Protein AF-W1WIF2-F1 (afdb_monomer_lite)

Organism: NCBI:txid1403943

Structure (mmCIF, N/CA/C/O backbone):
data_AF-W1WIF2-F1
#
_entry.id   AF-W1WIF2-F1
#
loop_
_atom_site.group_PDB
_atom_site.id
_atom_site.type_symbol
_atom_site.label_atom_id
_atom_site.label_alt_id
_atom_site.label_comp_id
_atom_site.label_asym_id
_atom_site.label_entity_id
_atom_site.label_seq_id
_atom_site.pdbx_PDB_ins_code
_atom_site.Cartn_x
_atom_site.Cartn_y
_atom_site.Cartn_z
_atom_site.occupancy
_atom_site.B_iso_or_equiv
_atom_site.auth_seq_id
_atom_site.auth_comp_id
_atom_site.auth_asym_id
_atom_site.auth_atom_id
_atom_site.pdbx_PDB_model_num
ATOM 1 N N . MET A 1 1 ? -20.980 4.241 -4.932 1.00 33.94 1 MET A N 1
ATOM 2 C CA . MET A 1 1 ? -19.657 3.597 -4.777 1.00 33.94 1 MET A CA 1
ATOM 3 C C . MET A 1 1 ? -18.662 4.654 -4.313 1.00 33.94 1 MET A C 1
ATOM 5 O O . MET A 1 1 ? -18.282 5.471 -5.144 1.00 33.94 1 MET A O 1
ATOM 9 N N . PRO A 1 2 ? -18.283 4.741 -3.028 1.00 41.00 2 PRO A N 1
ATOM 10 C CA . PRO A 1 2 ? -17.251 5.681 -2.623 1.00 41.00 2 PRO A CA 1
ATOM 11 C C . PRO A 1 2 ? -15.873 5.037 -2.788 1.00 41.00 2 PRO A C 1
ATOM 13 O O . PRO A 1 2 ? -15.599 3.945 -2.299 1.00 41.00 2 PRO A O 1
ATOM 16 N N . LEU A 1 3 ? -15.034 5.735 -3.540 1.00 35.00 3 LEU A N 1
ATOM 17 C CA . LEU A 1 3 ? -13.636 5.449 -3.808 1.00 35.00 3 LEU A CA 1
ATOM 18 C C . LEU A 1 3 ? -12.807 5.969 -2.621 1.00 35.00 3 LEU A C 1
ATOM 20 O O . LEU A 1 3 ? -12.663 7.180 -2.470 1.00 35.00 3 LEU A O 1
ATOM 24 N N . TYR A 1 4 ? -12.262 5.093 -1.778 1.00 39.94 4 TYR A N 1
ATOM 25 C CA . TYR A 1 4 ? -11.371 5.515 -0.691 1.00 39.94 4 TYR A CA 1
ATOM 26 C C . TYR A 1 4 ? -9.925 5.531 -1.207 1.00 39.94 4 TYR A C 1
ATOM 28 O O . TYR A 1 4 ? -9.313 4.486 -1.417 1.00 39.94 4 TYR A O 1
ATOM 36 N N . LYS A 1 5 ? -9.379 6.724 -1.460 1.00 40.88 5 LYS A N 1
ATOM 37 C CA . LYS A 1 5 ? -7.943 6.950 -1.685 1.00 40.88 5 LYS A CA 1
ATOM 38 C C . LYS A 1 5 ? -7.388 7.690 -0.473 1.00 40.88 5 LYS A C 1
ATOM 40 O O . LYS A 1 5 ? -7.775 8.831 -0.238 1.00 40.88 5 LYS A O 1
ATOM 45 N N . VAL A 1 6 ? -6.459 7.074 0.255 1.00 40.91 6 VAL A N 1
ATOM 46 C CA . VAL A 1 6 ? -5.754 7.711 1.377 1.00 40.91 6 VAL A CA 1
ATOM 47 C C . VAL A 1 6 ? -4.255 7.566 1.174 1.00 40.91 6 VAL A C 1
ATOM 49 O O . VAL A 1 6 ? -3.706 6.515 1.454 1.00 40.91 6 VAL A O 1
ATOM 52 N N . PHE A 1 7 ? -3.608 8.641 0.718 1.00 38.69 7 PHE A N 1
ATOM 53 C CA . PHE A 1 7 ? -2.226 8.983 1.063 1.00 38.69 7 PHE A CA 1
ATOM 54 C C . PHE A 1 7 ? -2.089 10.508 0.966 1.00 38.69 7 PHE A C 1
ATOM 56 O O . PHE A 1 7 ? -2.120 11.078 -0.122 1.00 38.69 7 PHE A O 1
ATOM 63 N N . LYS A 1 8 ? -1.966 11.192 2.108 1.00 32.44 8 LYS A N 1
ATOM 64 C CA . LYS A 1 8 ? -1.510 12.587 2.165 1.00 32.44 8 LYS A CA 1
ATOM 65 C C . LYS A 1 8 ? -0.293 12.657 3.077 1.00 32.44 8 LYS A C 1
ATOM 67 O O . LYS A 1 8 ? -0.416 12.800 4.287 1.00 32.44 8 LYS A O 1
ATOM 72 N N . THR A 1 9 ? 0.895 12.580 2.489 1.00 34.12 9 THR A N 1
ATOM 73 C CA . THR A 1 9 ? 2.136 13.003 3.142 1.00 34.12 9 THR A CA 1
ATOM 74 C C . THR A 1 9 ? 2.172 14.528 3.177 1.00 34.12 9 THR A C 1
ATOM 76 O O . THR A 1 9 ? 2.412 15.190 2.168 1.00 34.12 9 THR A O 1
ATOM 79 N N . THR A 1 10 ? 1.901 15.111 4.340 1.00 45.91 10 THR A N 1
ATOM 80 C CA . THR A 1 10 ? 2.021 16.553 4.571 1.00 45.91 10 THR A CA 1
ATOM 81 C C . THR A 1 10 ? 3.491 16.968 4.605 1.00 45.91 10 THR A C 1
ATOM 83 O O . THR A 1 10 ? 4.186 16.731 5.591 1.00 45.91 10 THR A O 1
ATOM 86 N N . ARG A 1 11 ? 3.969 17.645 3.554 1.00 37.81 11 ARG A N 1
ATOM 87 C CA . ARG A 1 11 ? 5.234 18.396 3.583 1.00 37.81 11 ARG A CA 1
ATOM 88 C C . ARG A 1 11 ? 4.939 19.846 3.972 1.00 37.81 11 ARG A C 1
ATOM 90 O O . ARG A 1 11 ? 4.425 20.618 3.167 1.00 37.81 11 ARG A O 1
ATOM 97 N N . SER A 1 12 ? 5.258 20.217 5.211 1.00 34.25 12 SER A N 1
ATOM 98 C CA . SER A 1 12 ? 5.135 21.596 5.698 1.00 34.25 12 SER A CA 1
ATOM 99 C C . SER A 1 12 ? 6.182 22.488 5.022 1.00 34.25 12 SER A C 1
ATOM 101 O O . SER A 1 12 ? 7.380 22.359 5.271 1.00 34.25 12 SER A O 1
ATOM 103 N N . ARG A 1 13 ? 5.746 23.388 4.133 1.00 40.41 13 ARG A N 1
ATOM 104 C CA . ARG A 1 13 ? 6.586 24.464 3.589 1.00 40.41 13 ARG A CA 1
ATOM 105 C C . ARG A 1 13 ? 6.344 25.702 4.453 1.00 40.41 13 ARG A C 1
ATOM 107 O O . ARG A 1 13 ? 5.282 26.313 4.355 1.00 40.41 13 ARG A O 1
ATOM 114 N N . LYS A 1 14 ? 7.314 26.098 5.286 1.00 39.22 14 LYS A N 1
ATOM 115 C CA . LYS A 1 14 ? 7.310 27.434 5.903 1.00 39.22 14 LYS A CA 1
ATOM 116 C C . LYS A 1 14 ? 7.451 28.471 4.788 1.00 39.22 14 LYS A C 1
ATOM 118 O O . LYS A 1 14 ? 8.550 28.716 4.304 1.00 39.22 14 LYS A O 1
ATOM 123 N N . GLN A 1 15 ? 6.338 29.050 4.351 1.00 44.50 15 GLN A N 1
ATOM 124 C CA . GLN A 1 15 ? 6.361 30.233 3.501 1.00 44.50 15 GLN A CA 1
ATOM 125 C C . GLN A 1 15 ? 6.551 31.452 4.402 1.00 44.50 15 GLN A C 1
ATOM 127 O O . GLN A 1 15 ? 5.697 31.768 5.229 1.00 44.50 15 GLN A O 1
ATOM 132 N N . ASN A 1 16 ? 7.695 32.118 4.265 1.00 37.03 16 ASN A N 1
ATOM 133 C CA . ASN A 1 16 ? 7.926 33.426 4.861 1.00 37.03 16 ASN A CA 1
ATOM 134 C C . ASN A 1 16 ? 7.207 34.458 3.978 1.00 37.03 16 ASN A C 1
ATOM 136 O O . ASN A 1 16 ? 7.761 34.961 3.003 1.00 37.03 16 ASN A O 1
ATOM 140 N N . VAL A 1 17 ? 5.915 34.668 4.240 1.00 51.31 17 VAL A N 1
ATOM 141 C CA . VAL A 1 17 ? 5.100 35.629 3.490 1.00 51.31 17 VAL A CA 1
ATOM 142 C C . VAL A 1 17 ? 5.366 37.019 4.055 1.00 51.31 17 VAL A C 1
ATOM 144 O O . VAL A 1 17 ? 4.868 37.382 5.119 1.00 51.31 17 VAL A O 1
ATOM 147 N N . ASN A 1 18 ? 6.146 37.811 3.323 1.00 42.50 18 ASN A N 1
ATOM 148 C CA . ASN A 1 18 ? 6.220 39.248 3.540 1.00 42.50 18 ASN A CA 1
ATOM 149 C C . ASN A 1 18 ? 4.870 39.842 3.099 1.00 42.50 18 ASN A C 1
ATOM 151 O O . ASN A 1 18 ? 4.553 39.854 1.907 1.00 42.50 18 ASN A O 1
ATOM 155 N N . LYS A 1 19 ? 4.029 40.256 4.055 1.00 42.78 19 LYS A N 1
ATOM 156 C CA . LYS A 1 19 ? 2.732 40.878 3.763 1.00 42.78 19 LYS A CA 1
ATOM 157 C C . LYS A 1 19 ? 2.976 42.260 3.156 1.00 42.78 19 LYS A C 1
ATOM 159 O O . LYS A 1 19 ? 3.106 43.241 3.879 1.00 42.78 19 LYS A O 1
ATOM 164 N N . LYS A 1 20 ? 3.040 42.343 1.827 1.00 44.25 20 LYS A N 1
ATOM 165 C CA . LYS A 1 20 ? 2.898 43.622 1.128 1.00 44.25 20 LYS A CA 1
ATOM 166 C C . LYS A 1 20 ? 1.420 43.987 1.117 1.00 44.25 20 LYS A C 1
ATOM 168 O O . LYS A 1 20 ? 0.620 43.320 0.468 1.00 44.25 20 LYS A O 1
ATOM 173 N N . THR A 1 21 ? 1.076 45.026 1.868 1.00 41.34 21 THR A N 1
ATOM 174 C CA . THR A 1 21 ? -0.235 45.676 1.849 1.00 41.34 21 THR A CA 1
ATOM 175 C C . THR A 1 21 ? -0.526 46.143 0.424 1.00 41.34 21 THR A C 1
ATOM 177 O O . THR A 1 21 ? 0.103 47.080 -0.064 1.00 41.34 21 THR A O 1
ATOM 180 N N . THR A 1 22 ? -1.432 45.460 -0.271 1.00 48.75 22 THR A N 1
ATOM 181 C CA . THR A 1 22 ? -1.896 45.864 -1.598 1.00 48.75 22 THR A CA 1
ATOM 182 C C . THR A 1 22 ? -2.901 47.000 -1.447 1.00 48.75 22 THR A C 1
ATOM 184 O O . THR A 1 22 ? -3.963 46.852 -0.843 1.00 48.75 22 THR A O 1
ATOM 187 N N . THR A 1 23 ? -2.538 48.164 -1.976 1.00 46.88 23 THR A N 1
ATOM 188 C CA . THR A 1 23 ? -3.429 49.312 -2.128 1.00 46.88 23 THR A CA 1
ATOM 189 C C . THR A 1 23 ? -4.580 48.948 -3.067 1.00 46.88 23 THR A C 1
ATOM 191 O O . THR A 1 23 ? -4.397 48.309 -4.104 1.00 46.88 23 THR A O 1
ATOM 194 N N . ASN A 1 24 ? -5.794 49.307 -2.655 1.00 53.41 24 ASN A N 1
ATOM 195 C CA . ASN A 1 24 ? -7.033 48.973 -3.345 1.00 53.41 24 ASN A CA 1
ATOM 196 C C . ASN A 1 24 ? -7.201 49.915 -4.549 1.00 53.41 24 ASN A C 1
ATOM 198 O O . ASN A 1 24 ? -7.546 51.081 -4.377 1.00 53.41 24 ASN A O 1
ATOM 202 N N . TYR A 1 25 ? -6.922 49.429 -5.759 1.00 53.41 25 TYR A N 1
ATOM 203 C CA . TYR A 1 25 ? -7.236 50.144 -6.996 1.00 53.41 25 TYR A CA 1
ATOM 204 C C . TYR A 1 25 ? -8.446 49.490 -7.667 1.00 53.41 25 TYR A C 1
ATOM 206 O O . TYR A 1 25 ? -8.356 48.387 -8.208 1.00 53.41 25 TYR A O 1
ATOM 214 N N . HIS A 1 26 ? -9.589 50.172 -7.609 1.00 54.66 26 HIS A N 1
ATOM 215 C CA . HIS A 1 26 ? -10.854 49.713 -8.177 1.00 54.66 26 HIS A CA 1
ATOM 216 C C . HIS A 1 26 ? -10.958 50.172 -9.640 1.00 54.66 26 HIS A C 1
ATOM 218 O O . HIS A 1 26 ? -11.392 51.286 -9.921 1.00 54.66 26 HIS A O 1
ATOM 224 N N . TYR A 1 27 ? -10.519 49.327 -10.578 1.00 60.53 27 TYR A N 1
ATOM 225 C CA . TYR A 1 27 ? -10.678 49.564 -12.018 1.00 60.53 27 TYR A CA 1
ATOM 226 C C . TYR A 1 27 ? -11.927 48.828 -12.544 1.00 60.53 27 TYR A C 1
ATOM 228 O O . TYR A 1 27 ? -12.104 47.652 -12.230 1.00 60.53 27 TYR A O 1
ATOM 236 N N . PRO A 1 28 ? -12.775 49.450 -13.384 1.00 58.25 28 PRO A N 1
ATOM 237 C CA . PRO A 1 28 ? -14.066 48.891 -13.825 1.00 58.25 28 PRO A CA 1
ATOM 238 C C . PRO A 1 28 ? -13.960 47.659 -14.750 1.00 58.25 28 PRO A C 1
ATOM 240 O O . PRO A 1 28 ? -14.971 47.080 -15.131 1.00 58.25 28 PRO A O 1
ATOM 243 N N . PHE A 1 29 ? -12.743 47.239 -15.109 1.00 57.91 29 PHE A N 1
ATOM 244 C CA . PHE A 1 29 ? -12.458 46.109 -16.005 1.00 57.91 29 PHE A CA 1
ATOM 245 C C . PHE A 1 29 ? -12.021 44.825 -15.268 1.00 57.91 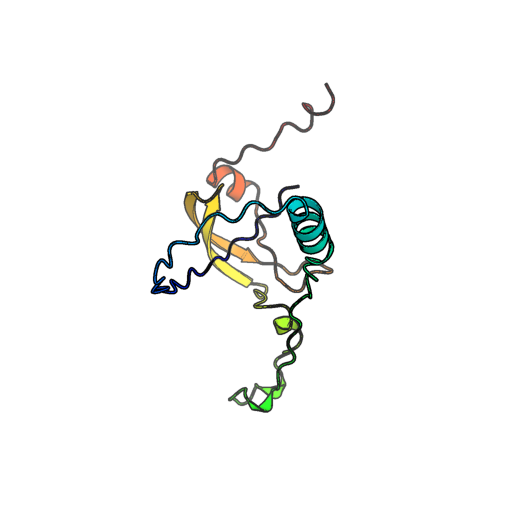29 PHE A C 1
ATOM 247 O O . PHE A 1 29 ? -11.641 43.831 -15.891 1.00 57.91 29 PHE A O 1
ATOM 254 N N . THR A 1 30 ? -12.073 44.829 -13.933 1.00 58.66 30 THR A N 1
ATOM 255 C CA . THR A 1 30 ? -11.672 43.717 -13.050 1.00 58.66 30 THR A CA 1
ATOM 256 C C . THR A 1 30 ? -12.448 42.428 -13.304 1.00 58.66 30 THR A C 1
ATOM 258 O O . THR A 1 30 ? -11.877 41.345 -13.164 1.00 58.66 30 THR A O 1
ATOM 261 N N . HIS A 1 31 ? -13.707 42.523 -13.737 1.00 62.22 31 HIS A N 1
ATOM 262 C CA . HIS A 1 31 ? -14.543 41.363 -14.055 1.00 62.22 31 HIS A CA 1
ATOM 263 C C . HIS A 1 31 ? -14.043 40.571 -15.266 1.00 62.22 31 HIS A C 1
ATOM 265 O O . HIS A 1 31 ? -14.071 39.345 -15.239 1.00 62.22 31 HIS A O 1
ATOM 271 N N . ILE A 1 32 ? -13.525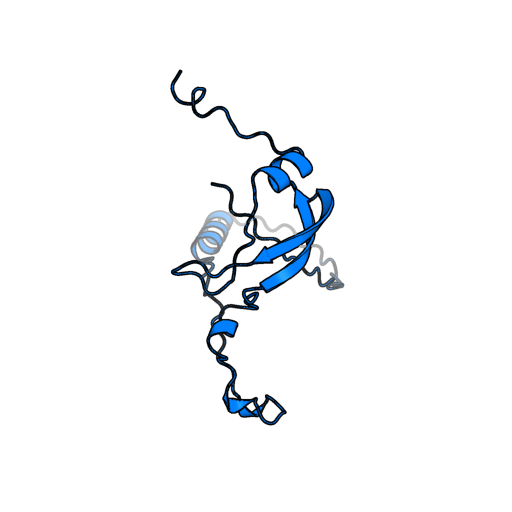 41.242 -16.301 1.00 68.56 32 ILE A N 1
ATOM 272 C CA . ILE A 1 32 ? -13.001 40.564 -17.498 1.00 68.56 32 ILE A CA 1
ATOM 273 C C . ILE A 1 32 ? -11.691 39.849 -17.161 1.00 68.56 32 ILE A C 1
ATOM 275 O O . ILE A 1 32 ? -11.508 38.691 -17.524 1.00 68.56 32 ILE A O 1
ATOM 279 N N . ALA A 1 33 ? -10.809 40.495 -16.392 1.00 66.06 33 ALA A N 1
ATOM 280 C CA . ALA A 1 33 ? -9.555 39.883 -15.955 1.00 66.06 33 ALA A CA 1
ATOM 281 C C . ALA A 1 33 ? -9.779 38.661 -15.042 1.00 66.06 33 ALA A C 1
ATOM 283 O O . ALA A 1 33 ? -9.084 37.655 -15.179 1.00 66.06 33 ALA A O 1
ATOM 284 N N . THR A 1 34 ? -10.772 38.715 -14.146 1.00 67.69 34 THR A N 1
ATOM 285 C CA . THR A 1 34 ? -11.141 37.574 -13.287 1.00 67.69 34 THR A CA 1
ATOM 286 C C . THR A 1 34 ? -11.820 36.447 -14.067 1.00 67.69 34 THR A C 1
ATOM 288 O O . THR A 1 34 ? -11.490 35.286 -13.836 1.00 67.69 34 THR A O 1
ATOM 291 N N . PHE A 1 35 ? -12.687 36.754 -15.038 1.00 67.69 35 PHE A N 1
ATOM 292 C CA . PHE A 1 35 ? -13.274 35.742 -15.927 1.00 67.69 35 PHE A CA 1
ATOM 293 C C . PHE A 1 35 ? -12.220 35.050 -16.799 1.00 67.69 35 PHE A C 1
ATOM 295 O O . PHE A 1 35 ? -12.215 33.825 -16.898 1.00 67.69 35 PHE A O 1
ATOM 302 N N . CYS A 1 36 ? -11.287 35.805 -17.384 1.00 64.81 36 CYS A N 1
ATOM 303 C CA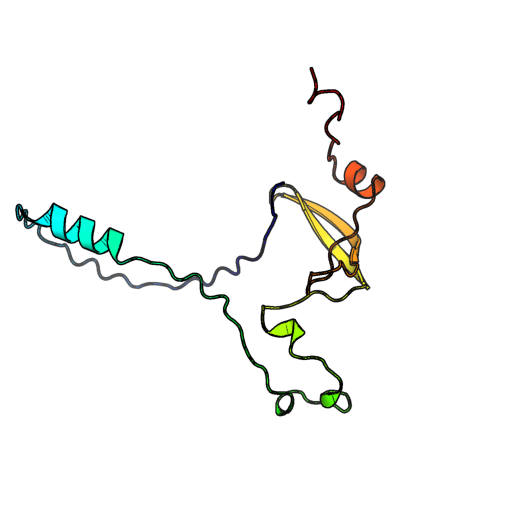 . CYS A 1 36 ? -10.199 35.236 -18.180 1.00 64.81 36 CYS A CA 1
ATOM 304 C C . CYS A 1 36 ? -9.288 34.323 -17.347 1.00 64.81 36 CYS A C 1
ATOM 306 O O . CYS A 1 36 ? -8.883 33.269 -17.829 1.00 64.81 36 CYS A O 1
ATOM 308 N N . ALA A 1 37 ? -9.005 34.676 -16.090 1.00 67.62 37 ALA A N 1
ATOM 309 C CA . ALA A 1 37 ? -8.206 33.834 -15.200 1.00 67.62 37 ALA A CA 1
ATOM 310 C C . ALA A 1 37 ? -8.900 32.500 -14.858 1.00 67.62 37 ALA A C 1
ATOM 312 O O . ALA A 1 37 ? -8.230 31.472 -14.792 1.00 67.62 37 ALA A O 1
ATOM 313 N N . LEU A 1 38 ? -10.230 32.500 -14.696 1.00 64.38 38 LEU A N 1
ATOM 314 C CA . LEU A 1 38 ? -11.020 31.285 -14.444 1.00 64.38 38 LEU A CA 1
ATOM 315 C C . LEU A 1 38 ? -11.124 30.377 -15.680 1.00 64.38 38 LEU A C 1
ATOM 317 O O . LEU A 1 38 ? -11.141 29.157 -15.545 1.00 64.38 38 LEU A O 1
ATOM 321 N N . LEU A 1 39 ? -11.166 30.956 -16.884 1.00 64.56 39 LEU A N 1
ATOM 322 C CA . LEU A 1 39 ? -11.237 30.201 -18.141 1.00 64.56 39 LEU A CA 1
ATOM 323 C C . LEU A 1 39 ? -9.889 29.571 -18.541 1.00 64.56 39 LEU A C 1
ATOM 325 O O . LEU A 1 39 ? -9.873 28.538 -19.206 1.00 64.56 39 LEU A O 1
ATOM 329 N N . TYR A 1 40 ? -8.760 30.153 -18.120 1.00 61.31 40 TYR A N 1
ATOM 330 C CA . TYR A 1 40 ? -7.417 29.647 -18.440 1.00 61.31 40 TYR A CA 1
ATOM 331 C C . TYR A 1 40 ? -6.882 28.589 -17.467 1.00 61.31 40 TYR A C 1
ATOM 333 O O . TYR A 1 40 ? -5.913 27.901 -17.791 1.00 61.31 40 TYR A O 1
ATOM 341 N N . SER A 1 41 ? -7.499 28.398 -16.298 1.00 59.00 41 SER A N 1
ATOM 342 C CA . SER A 1 41 ? -7.133 27.317 -15.377 1.00 59.00 41 SER A CA 1
ATOM 343 C C . SER A 1 41 ? -7.727 25.979 -15.824 1.00 59.00 41 SER A C 1
ATOM 345 O O . SER A 1 41 ? -8.528 25.366 -15.123 1.00 59.00 41 SER A O 1
ATOM 347 N N . SER A 1 42 ? -7.322 25.501 -16.998 1.00 63.34 42 SER A N 1
ATOM 348 C CA . SER A 1 42 ? -7.439 24.083 -17.324 1.00 63.34 42 SER A CA 1
ATOM 349 C C . SER A 1 42 ? -6.369 23.357 -16.518 1.00 63.34 42 SER A C 1
ATOM 351 O O . SER A 1 42 ? -5.221 23.257 -16.945 1.00 63.34 42 SER A O 1
ATOM 353 N N . SER A 1 43 ? -6.706 22.888 -15.316 1.00 62.47 43 SER A N 1
ATOM 354 C CA . SER A 1 43 ? -5.876 21.891 -14.646 1.00 62.47 43 SER A CA 1
ATOM 355 C C . SER A 1 43 ? -5.924 20.626 -15.495 1.00 62.47 43 SER A C 1
ATOM 357 O O . SER A 1 43 ? -6.823 19.800 -15.342 1.00 62.47 43 SER A O 1
ATOM 359 N N . ALA A 1 44 ? -4.989 20.508 -16.436 1.00 59.19 44 ALA A N 1
ATOM 360 C CA . ALA A 1 44 ? -4.691 19.254 -17.092 1.00 59.19 44 ALA A CA 1
ATOM 361 C C . ALA A 1 44 ? -4.255 18.291 -15.987 1.00 59.19 44 ALA A C 1
ATOM 363 O O . ALA A 1 44 ? -3.148 18.385 -15.455 1.00 59.19 44 ALA A O 1
ATOM 364 N N . LEU A 1 45 ? -5.169 17.409 -15.590 1.00 54.56 45 LEU A N 1
ATOM 365 C CA . LEU A 1 45 ? -4.891 16.295 -14.701 1.00 54.56 45 LEU A CA 1
ATOM 366 C C . LEU A 1 45 ? -4.077 15.278 -15.510 1.00 54.56 45 LEU A C 1
ATOM 368 O O . LEU A 1 45 ? -4.587 14.243 -15.927 1.00 54.56 45 LEU A O 1
ATOM 372 N N . SER A 1 46 ? -2.832 15.627 -15.834 1.00 54.53 46 SER A N 1
ATOM 373 C CA . SER A 1 46 ? -1.911 14.692 -16.461 1.00 54.53 46 SER A CA 1
ATOM 374 C C . SER A 1 46 ? -1.640 13.604 -15.438 1.00 54.53 46 SER A C 1
ATOM 376 O O . SER A 1 46 ? -1.155 13.894 -14.344 1.00 54.53 46 SER A O 1
ATOM 378 N N . ALA A 1 47 ? -1.979 12.361 -15.776 1.00 60.38 47 ALA A N 1
ATOM 379 C CA . ALA A 1 47 ? -1.441 11.222 -15.057 1.00 60.38 47 ALA A CA 1
ATOM 380 C C . ALA A 1 47 ? 0.088 11.351 -15.114 1.00 60.38 47 ALA A C 1
ATOM 382 O O . ALA A 1 47 ? 0.660 11.464 -16.200 1.00 60.38 47 ALA A O 1
ATOM 383 N N . GLU A 1 48 ? 0.727 11.454 -13.952 1.00 69.75 48 GLU A N 1
ATOM 384 C CA . GLU A 1 48 ? 2.182 11.484 -13.834 1.00 69.75 48 GLU A CA 1
ATOM 385 C C . GLU A 1 48 ? 2.682 10.072 -14.149 1.00 69.75 48 GLU A C 1
ATOM 387 O O . GLU A 1 48 ? 2.789 9.227 -13.268 1.00 69.75 48 GLU A O 1
ATOM 392 N N . HIS A 1 49 ? 2.853 9.788 -15.441 1.00 78.69 49 HIS A N 1
ATOM 393 C CA . HIS A 1 49 ? 3.443 8.547 -15.923 1.00 78.69 49 HIS A CA 1
ATOM 394 C C . HIS A 1 49 ? 4.960 8.699 -15.905 1.00 78.69 49 HIS A C 1
ATOM 396 O O . HIS A 1 49 ? 5.507 9.585 -16.567 1.00 78.69 49 HIS A O 1
ATOM 402 N N . VAL A 1 50 ? 5.626 7.854 -15.127 1.00 85.44 50 VAL A N 1
ATOM 403 C CA . VAL A 1 50 ? 7.078 7.879 -14.935 1.00 85.44 50 VAL A CA 1
ATOM 404 C C . VAL A 1 50 ? 7.689 6.625 -15.547 1.00 85.44 50 VAL A C 1
ATOM 406 O O . VAL A 1 50 ? 7.244 5.514 -15.275 1.00 85.44 50 VAL A O 1
ATOM 409 N N . GLU A 1 51 ? 8.733 6.802 -16.351 1.00 86.50 51 GLU A N 1
ATOM 410 C CA . GLU A 1 51 ? 9.542 5.693 -16.859 1.00 86.50 51 GLU A CA 1
ATOM 411 C C . GLU A 1 51 ? 10.756 5.475 -15.954 1.00 86.50 51 GLU A C 1
ATOM 413 O O . GLU A 1 51 ? 11.431 6.431 -15.562 1.00 86.50 51 GLU A O 1
ATOM 418 N N . TYR A 1 52 ? 11.034 4.214 -15.625 1.00 87.62 52 TYR A N 1
ATOM 419 C CA . TYR A 1 52 ? 12.124 3.825 -14.732 1.00 87.62 52 TYR A CA 1
ATOM 420 C C . TYR A 1 52 ? 13.159 2.985 -15.478 1.00 87.62 52 TYR A C 1
ATOM 422 O O . TYR A 1 52 ? 12.813 2.041 -16.184 1.00 87.62 52 TYR A O 1
ATOM 430 N N . ASP A 1 53 ? 14.436 3.299 -15.268 1.00 87.69 53 ASP A N 1
ATOM 431 C CA . ASP A 1 53 ? 15.557 2.526 -15.799 1.00 87.69 53 ASP A CA 1
ATOM 432 C C . ASP A 1 53 ? 16.014 1.472 -14.771 1.00 87.69 53 ASP A C 1
ATOM 434 O O . ASP A 1 53 ? 16.242 1.774 -13.595 1.00 87.69 53 ASP A O 1
ATOM 438 N N . ASN A 1 54 ? 16.145 0.219 -15.216 1.00 85.62 54 ASN A N 1
ATOM 439 C CA . ASN A 1 54 ? 16.573 -0.898 -14.377 1.00 85.62 54 ASN A CA 1
ATOM 440 C C . ASN A 1 54 ? 18.067 -0.859 -14.023 1.00 85.62 54 ASN A C 1
ATOM 442 O O . ASN A 1 54 ? 18.462 -1.539 -13.078 1.00 85.62 54 ASN A O 1
ATOM 446 N N . THR A 1 55 ? 18.885 -0.035 -14.690 1.00 86.81 55 THR A N 1
ATOM 447 C CA . THR A 1 55 ? 20.315 0.124 -14.365 1.00 86.81 55 THR A CA 1
ATOM 448 C C . THR A 1 55 ? 20.552 0.700 -12.967 1.00 86.81 55 THR A C 1
ATOM 450 O O . THR A 1 55 ? 21.610 0.483 -12.376 1.00 86.81 55 THR A O 1
ATOM 453 N N . PHE A 1 56 ? 19.556 1.387 -12.402 1.00 87.94 56 PHE A N 1
ATOM 454 C CA . PHE A 1 56 ? 19.585 1.888 -11.028 1.00 87.94 56 PHE A CA 1
ATOM 455 C C . PHE A 1 56 ? 19.278 0.810 -9.980 1.00 87.94 56 PHE A C 1
ATOM 457 O O . PHE A 1 56 ? 19.547 1.014 -8.794 1.00 87.94 56 PHE A O 1
ATOM 464 N N . LEU A 1 57 ? 18.703 -0.327 -10.380 1.00 89.25 57 LEU A N 1
ATOM 465 C CA . LEU A 1 57 ? 18.401 -1.422 -9.469 1.00 89.25 57 LEU A CA 1
ATOM 466 C C . LEU A 1 57 ? 19.666 -2.248 -9.223 1.00 89.25 57 LEU A C 1
ATOM 468 O O . LEU A 1 57 ? 20.263 -2.810 -10.138 1.00 89.25 57 LEU A O 1
ATOM 472 N N . MET A 1 58 ? 20.071 -2.346 -7.959 1.00 88.50 58 MET A N 1
ATOM 473 C CA . MET A 1 58 ? 21.198 -3.184 -7.559 1.00 88.50 58 MET A CA 1
ATOM 474 C C . MET A 1 58 ? 20.722 -4.591 -7.186 1.00 88.50 58 MET A C 1
ATOM 476 O O . MET A 1 58 ? 19.691 -4.752 -6.537 1.00 88.50 58 MET A O 1
ATOM 480 N N . GLY A 1 59 ? 21.507 -5.611 -7.533 1.00 85.38 59 GLY A N 1
ATOM 481 C CA . GLY A 1 59 ? 21.240 -7.005 -7.168 1.00 85.38 59 GLY A CA 1
ATOM 482 C C . GLY A 1 59 ? 21.148 -7.931 -8.378 1.00 85.38 59 GLY A C 1
ATOM 483 O O . GLY A 1 59 ? 20.984 -7.488 -9.510 1.00 85.38 59 GLY A O 1
ATOM 484 N N . ARG A 1 60 ? 21.276 -9.241 -8.139 1.00 80.62 60 ARG A N 1
ATOM 485 C CA . ARG A 1 60 ? 21.316 -10.258 -9.208 1.00 80.62 60 ARG A CA 1
ATOM 486 C C . ARG A 1 60 ? 19.988 -10.393 -9.963 1.00 80.62 60 ARG A C 1
ATOM 488 O O . ARG A 1 60 ? 19.998 -10.799 -11.116 1.00 80.62 60 ARG A O 1
ATOM 495 N N . ASP A 1 61 ? 18.884 -10.000 -9.328 1.00 81.31 61 ASP A N 1
ATOM 496 C CA . ASP A 1 61 ? 17.522 -10.120 -9.864 1.00 81.31 61 ASP A CA 1
ATOM 497 C C . ASP A 1 61 ? 16.950 -8.794 -10.388 1.00 81.31 61 ASP A C 1
ATOM 499 O O . ASP A 1 61 ? 15.786 -8.732 -10.774 1.00 81.31 61 ASP A O 1
ATOM 503 N N . ALA A 1 62 ? 17.760 -7.732 -10.424 1.00 80.31 62 ALA A N 1
ATOM 504 C CA . ALA A 1 62 ? 17.354 -6.397 -10.864 1.00 80.31 62 ALA A CA 1
ATOM 505 C C . ALA A 1 62 ? 16.726 -6.383 -12.270 1.00 80.31 62 ALA A C 1
ATOM 507 O O . ALA A 1 62 ? 15.763 -5.661 -12.514 1.00 80.31 62 ALA A O 1
ATOM 508 N N . SER A 1 63 ? 17.233 -7.218 -13.180 1.00 79.50 63 SER A N 1
ATOM 509 C CA . SER A 1 63 ? 16.732 -7.340 -14.553 1.00 79.50 63 SER A CA 1
ATOM 510 C C . SER A 1 63 ? 15.396 -8.080 -14.671 1.00 79.50 63 SER A C 1
ATOM 512 O O . SER A 1 63 ? 14.733 -7.954 -15.695 1.00 79.50 63 SER A O 1
ATOM 514 N N . ASN A 1 64 ? 14.992 -8.840 -13.647 1.00 82.44 64 ASN A N 1
ATOM 515 C CA . ASN A 1 64 ? 13.743 -9.609 -13.636 1.00 82.44 64 ASN A CA 1
ATOM 516 C C . ASN A 1 64 ? 12.570 -8.836 -13.010 1.00 82.44 64 ASN A C 1
ATOM 518 O O . ASN A 1 64 ? 11.451 -9.346 -12.963 1.00 82.44 64 ASN A O 1
ATOM 522 N N . ILE A 1 65 ? 12.809 -7.624 -12.503 1.00 83.62 65 ILE A N 1
ATOM 523 C CA . ILE A 1 65 ? 11.769 -6.788 -11.905 1.00 83.62 65 ILE A CA 1
ATOM 524 C C . ILE A 1 65 ? 11.041 -6.031 -13.015 1.00 83.62 65 ILE A C 1
ATOM 526 O O . ILE A 1 65 ? 11.628 -5.209 -13.715 1.00 83.62 65 ILE A O 1
ATOM 530 N N . ASP A 1 66 ? 9.734 -6.264 -13.136 1.00 84.81 66 ASP A N 1
ATOM 531 C CA . ASP A 1 66 ? 8.874 -5.439 -13.979 1.00 84.81 66 ASP A CA 1
ATOM 532 C C . ASP A 1 66 ? 8.707 -4.050 -13.348 1.00 84.81 66 ASP A C 1
ATOM 534 O O . ASP A 1 66 ? 8.023 -3.885 -12.335 1.00 84.81 66 ASP A O 1
ATOM 538 N N . LEU A 1 67 ? 9.359 -3.054 -13.946 1.00 86.56 67 LEU A N 1
ATOM 539 C CA . LEU A 1 67 ? 9.310 -1.658 -13.519 1.00 86.56 67 LEU A CA 1
ATOM 540 C C . LEU A 1 67 ? 8.067 -0.914 -14.019 1.00 86.56 67 LEU A C 1
ATOM 542 O O . LEU A 1 67 ? 7.668 0.080 -13.412 1.00 86.56 67 LEU A O 1
ATOM 546 N N . SER A 1 68 ? 7.413 -1.410 -15.072 1.00 85.69 68 SER A N 1
ATOM 547 C CA . SER A 1 68 ? 6.259 -0.743 -15.690 1.00 85.69 68 SER A CA 1
ATOM 548 C C . SER A 1 68 ? 5.073 -0.623 -14.728 1.00 85.69 68 SER A C 1
ATOM 550 O O . SER A 1 68 ? 4.283 0.320 -14.792 1.00 85.69 68 SER A O 1
ATOM 552 N N . ARG A 1 69 ? 4.971 -1.540 -13.760 1.00 82.69 69 ARG A N 1
ATOM 553 C CA . ARG A 1 69 ? 3.956 -1.488 -12.702 1.00 82.69 69 ARG A CA 1
ATOM 554 C C . ARG A 1 69 ? 4.089 -0.259 -11.799 1.00 82.69 69 ARG A C 1
ATOM 556 O O . ARG A 1 69 ? 3.085 0.179 -11.245 1.00 82.69 69 ARG A O 1
ATOM 563 N N . TYR A 1 70 ? 5.290 0.307 -11.677 1.00 85.56 70 TYR A N 1
ATOM 564 C CA . TYR A 1 70 ? 5.557 1.482 -10.845 1.00 85.56 70 TYR A CA 1
ATOM 565 C C . TYR A 1 70 ? 5.332 2.808 -11.583 1.00 85.56 70 TYR A C 1
ATOM 567 O O . TYR A 1 70 ? 5.362 3.865 -10.957 1.00 85.56 70 TYR A O 1
ATOM 575 N N . SER A 1 71 ? 5.053 2.771 -12.892 1.00 86.00 71 SER A N 1
ATOM 576 C CA . SER A 1 71 ? 4.928 3.979 -13.720 1.00 86.00 71 SER A CA 1
ATOM 577 C C . SER A 1 71 ? 3.805 4.921 -13.284 1.00 86.00 71 SER A C 1
ATOM 579 O O . SER A 1 71 ? 3.860 6.115 -13.550 1.00 86.00 71 SER A O 1
ATOM 581 N N . GLU A 1 72 ? 2.792 4.383 -12.602 1.00 83.12 72 GLU A N 1
ATOM 582 C CA . GLU A 1 72 ? 1.613 5.107 -12.111 1.00 83.12 72 GLU A CA 1
ATOM 583 C C . GLU A 1 72 ? 1.575 5.205 -10.571 1.00 83.12 72 GLU A C 1
ATOM 585 O O . GLU A 1 72 ? 0.539 5.538 -9.987 1.00 83.12 72 GLU A O 1
ATOM 590 N N . GLY A 1 73 ? 2.680 4.886 -9.886 1.00 84.44 73 GLY A N 1
ATOM 591 C CA . GLY A 1 73 ? 2.802 4.972 -8.429 1.00 84.44 73 GLY A CA 1
ATOM 592 C C . GLY A 1 73 ? 3.389 3.717 -7.782 1.00 84.44 73 GLY A C 1
ATOM 593 O O . GLY A 1 73 ? 4.185 3.003 -8.375 1.00 84.44 73 GLY A O 1
ATOM 594 N N . ASN A 1 74 ? 3.015 3.442 -6.529 1.00 86.00 74 ASN A N 1
ATOM 595 C CA . ASN A 1 74 ? 3.523 2.289 -5.779 1.00 86.00 74 ASN A CA 1
ATOM 596 C C . ASN A 1 74 ? 2.461 1.177 -5.672 1.00 86.00 74 ASN A C 1
ATOM 598 O O . ASN A 1 74 ? 1.638 1.217 -4.750 1.00 86.00 74 ASN A O 1
ATOM 602 N N . PRO A 1 75 ? 2.439 0.199 -6.596 1.00 87.44 75 PRO A N 1
ATOM 603 C CA . PRO A 1 75 ? 1.489 -0.899 -6.548 1.00 87.44 75 PRO A CA 1
ATOM 604 C C . PRO A 1 75 ? 1.809 -1.916 -5.455 1.00 87.44 75 PRO A C 1
ATOM 606 O O . PRO A 1 75 ? 2.849 -2.582 -5.459 1.00 87.44 75 PRO A O 1
ATOM 609 N N . THR A 1 76 ? 0.840 -2.137 -4.570 1.00 90.38 76 THR A N 1
ATOM 610 C CA . THR A 1 76 ? 0.867 -3.259 -3.629 1.00 90.38 76 THR A CA 1
ATOM 611 C C . THR A 1 76 ? 0.825 -4.583 -4.395 1.00 90.38 76 THR A C 1
ATOM 613 O O . THR A 1 76 ? 0.016 -4.755 -5.310 1.00 90.38 76 THR A O 1
ATOM 616 N N . LEU A 1 77 ? 1.725 -5.504 -4.041 1.00 90.25 77 LEU A N 1
ATOM 617 C CA . LEU A 1 77 ? 1.757 -6.867 -4.576 1.00 90.25 77 LEU A CA 1
ATOM 618 C C . LEU A 1 77 ? 0.655 -7.728 -3.936 1.00 90.25 77 LEU A C 1
ATOM 620 O O . LEU A 1 77 ? 0.201 -7.417 -2.835 1.00 90.25 77 LEU A O 1
ATOM 624 N N . PRO A 1 78 ? 0.204 -8.806 -4.598 1.00 93.94 78 PRO A N 1
ATOM 625 C CA . PRO A 1 78 ? -0.666 -9.781 -3.959 1.00 93.94 78 PRO A CA 1
ATOM 626 C C . PRO A 1 78 ? 0.086 -10.516 -2.841 1.00 93.94 78 PRO A C 1
ATOM 628 O O . PRO A 1 78 ? 1.267 -10.837 -2.977 1.00 93.94 78 PRO A O 1
ATOM 631 N N . GLY A 1 79 ? -0.599 -10.790 -1.733 1.00 94.94 79 GLY A N 1
ATOM 632 C CA . GLY A 1 79 ? 0.010 -11.396 -0.549 1.00 94.94 79 GLY A CA 1
ATOM 633 C C . GLY A 1 79 ? -0.797 -11.167 0.724 1.00 94.94 79 GLY A C 1
ATOM 634 O O . GLY A 1 79 ? -1.841 -10.522 0.700 1.00 94.94 79 GLY A O 1
ATOM 635 N N . LEU A 1 80 ? -0.320 -11.707 1.844 1.00 96.56 80 LEU A N 1
ATOM 636 C CA . LEU A 1 80 ? -0.907 -11.479 3.165 1.00 96.56 80 LEU A CA 1
ATOM 637 C C . LEU A 1 80 ? -0.135 -10.364 3.878 1.00 96.56 80 LEU A C 1
ATOM 639 O O . LEU A 1 80 ? 1.089 -10.435 3.971 1.00 96.56 80 LEU A O 1
ATOM 643 N N . TYR A 1 81 ? -0.846 -9.351 4.373 1.00 95.88 81 TYR A N 1
ATOM 644 C CA . TYR A 1 81 ? -0.245 -8.179 5.008 1.00 95.88 81 TYR A CA 1
ATOM 645 C C . TYR A 1 81 ? -0.913 -7.865 6.341 1.00 95.88 81 TYR A C 1
ATOM 647 O O . TYR A 1 81 ? -2.141 -7.829 6.420 1.00 95.88 81 TYR A O 1
ATOM 655 N N . ASP A 1 82 ? -0.110 -7.546 7.353 1.00 96.25 82 ASP A N 1
ATOM 656 C CA . ASP A 1 82 ? -0.601 -6.961 8.598 1.00 96.25 82 ASP A CA 1
ATOM 657 C C . ASP A 1 82 ? -0.823 -5.462 8.390 1.00 96.25 82 ASP A C 1
ATOM 659 O O . ASP A 1 82 ? 0.121 -4.689 8.210 1.00 96.25 82 ASP A O 1
ATOM 663 N N . VAL A 1 83 ? -2.091 -5.054 8.363 1.00 95.00 83 VAL A N 1
ATOM 664 C CA . VAL A 1 83 ? -2.501 -3.686 8.037 1.00 95.00 83 VAL A CA 1
ATOM 665 C C . VAL A 1 83 ? -3.255 -3.039 9.190 1.00 95.00 83 VAL A C 1
ATOM 667 O O . VAL A 1 83 ? -4.002 -3.699 9.913 1.00 95.00 83 VAL A O 1
ATOM 670 N N . SER A 1 84 ? -3.097 -1.724 9.328 1.00 95.75 84 SER A N 1
ATOM 671 C CA . SER A 1 84 ? -3.962 -0.897 10.169 1.00 95.75 84 SER A CA 1
ATOM 672 C C . SER A 1 84 ? -5.208 -0.500 9.389 1.00 95.75 84 SER A C 1
ATOM 674 O O . SER A 1 84 ? -5.124 0.127 8.332 1.00 95.75 84 SER A O 1
ATOM 676 N N . VAL A 1 85 ? -6.370 -0.878 9.906 1.00 94.12 85 VAL A N 1
ATOM 677 C CA . VAL A 1 85 ? -7.671 -0.644 9.282 1.00 94.12 85 VAL A CA 1
ATOM 678 C C . VAL A 1 85 ? -8.247 0.669 9.794 1.00 94.12 85 VAL A C 1
ATOM 680 O O . VAL A 1 85 ? -8.406 0.861 11.001 1.00 94.12 85 VAL A O 1
ATOM 683 N N . TYR A 1 86 ? -8.602 1.546 8.856 1.00 94.25 86 TYR A N 1
ATOM 684 C CA . TYR A 1 86 ? -9.275 2.813 9.121 1.00 94.25 86 TYR A CA 1
ATOM 685 C C . TYR A 1 86 ? -10.643 2.822 8.446 1.00 94.25 86 TYR A C 1
ATOM 687 O O . TYR A 1 86 ? -10.747 2.504 7.262 1.00 94.25 86 TYR A O 1
ATOM 695 N N . ILE A 1 87 ? -11.678 3.231 9.177 1.00 92.44 87 ILE A N 1
ATOM 696 C CA . ILE A 1 87 ? -13.036 3.420 8.657 1.00 92.44 87 ILE A CA 1
ATOM 697 C C . ILE A 1 87 ? -13.411 4.882 8.870 1.00 92.44 87 ILE A C 1
ATOM 699 O O . ILE A 1 87 ? -13.376 5.369 9.996 1.00 92.44 87 ILE A O 1
ATOM 703 N N . ASN A 1 88 ? -13.746 5.591 7.787 1.00 90.75 88 ASN A N 1
ATOM 704 C CA . ASN A 1 88 ? -14.021 7.035 7.815 1.00 90.75 88 ASN A CA 1
ATOM 705 C C . ASN A 1 88 ? -12.916 7.830 8.541 1.00 90.75 88 ASN A C 1
ATOM 707 O O . ASN A 1 88 ? -13.190 8.628 9.436 1.00 90.75 88 ASN A O 1
ATOM 711 N N . ASP A 1 89 ? -11.659 7.544 8.191 1.00 92.75 89 ASP A N 1
ATOM 712 C CA . ASP A 1 89 ? -10.451 8.145 8.775 1.00 92.75 89 ASP A CA 1
ATOM 713 C C . ASP A 1 89 ? -10.230 7.876 10.279 1.00 92.75 89 ASP A C 1
ATOM 715 O O . ASP A 1 89 ? -9.288 8.405 10.867 1.00 92.75 89 ASP A O 1
ATOM 719 N N . GLN A 1 90 ? -11.040 7.018 10.909 1.00 92.62 90 GLN A N 1
ATOM 720 C CA . GLN A 1 90 ? -10.858 6.593 12.297 1.00 92.62 90 GLN A CA 1
ATOM 721 C C . GLN A 1 90 ? -10.165 5.227 12.364 1.00 92.62 90 GLN A C 1
ATOM 723 O O . GLN A 1 90 ? -10.586 4.308 11.656 1.00 92.62 90 GLN A O 1
ATOM 728 N N . PRO A 1 91 ? -9.121 5.059 13.196 1.00 92.75 91 PRO A N 1
ATOM 729 C CA . PRO A 1 91 ? -8.474 3.764 13.377 1.00 92.75 91 PRO A CA 1
ATOM 730 C C . PRO A 1 91 ? -9.431 2.789 14.070 1.00 92.75 91 PRO A C 1
ATOM 732 O O . PRO A 1 91 ? -10.027 3.124 15.092 1.00 92.75 91 PRO A O 1
ATOM 735 N N . VAL A 1 92 ? -9.560 1.578 13.527 1.00 93.50 92 VAL A N 1
ATOM 736 C CA . VAL A 1 92 ? -10.450 0.538 14.067 1.00 93.50 92 VAL A CA 1
ATOM 737 C C . VAL A 1 92 ? -9.655 -0.602 14.691 1.00 93.50 92 VAL A C 1
ATOM 739 O O . VAL A 1 92 ? -9.883 -0.950 15.846 1.00 93.50 92 VAL A O 1
ATOM 742 N N . THR A 1 93 ? -8.727 -1.204 13.945 1.00 93.38 93 THR A N 1
ATOM 743 C CA . THR A 1 93 ? -7.933 -2.351 14.416 1.00 93.38 93 THR A CA 1
ATOM 744 C C . THR A 1 93 ? -6.723 -2.604 13.516 1.00 93.38 93 THR A C 1
ATOM 746 O O . THR A 1 93 ? -6.636 -2.046 12.424 1.00 93.38 93 THR A O 1
ATOM 749 N N . ASN A 1 94 ? -5.817 -3.483 13.943 1.00 93.94 94 ASN A N 1
ATOM 750 C CA . ASN A 1 94 ? -4.767 -4.051 13.100 1.00 93.94 94 ASN A CA 1
ATOM 751 C C . ASN A 1 94 ? -5.104 -5.516 12.798 1.00 93.94 94 ASN A C 1
ATOM 753 O O . ASN A 1 94 ? -5.430 -6.273 13.714 1.00 93.94 94 ASN A O 1
ATOM 757 N N . GLN A 1 95 ? -5.031 -5.929 11.532 1.00 92.69 95 GLN A N 1
ATOM 758 C CA . GLN A 1 95 ? -5.375 -7.292 11.125 1.00 92.69 95 GLN A CA 1
ATOM 759 C C . GLN A 1 95 ? -4.572 -7.747 9.906 1.00 92.69 95 GLN A C 1
ATOM 761 O O . GLN A 1 95 ? -4.243 -6.949 9.032 1.00 92.69 95 GLN A O 1
ATOM 766 N N . SER A 1 96 ? -4.321 -9.054 9.832 1.00 95.38 96 SER A N 1
ATOM 767 C CA . SER A 1 96 ? -3.772 -9.696 8.642 1.00 95.38 96 SER A CA 1
ATOM 768 C C . SER A 1 96 ? -4.848 -9.823 7.556 1.00 95.38 96 SER A C 1
ATOM 770 O O . SER A 1 96 ? -5.851 -10.515 7.753 1.00 95.38 96 SER A O 1
ATOM 772 N N . ILE A 1 97 ? -4.673 -9.134 6.426 1.00 95.75 97 ILE A N 1
ATOM 773 C CA . ILE A 1 97 ? -5.621 -9.097 5.302 1.00 95.75 97 ILE A CA 1
ATOM 774 C C . ILE A 1 97 ? -4.912 -9.534 4.019 1.00 95.75 97 ILE A C 1
ATOM 776 O O . ILE A 1 97 ? -3.802 -9.096 3.718 1.00 95.75 97 ILE A O 1
ATOM 780 N N . ALA A 1 98 ? -5.565 -10.409 3.252 1.00 95.94 98 ALA A N 1
ATOM 781 C CA . ALA A 1 98 ? -5.064 -10.849 1.957 1.00 95.94 98 ALA A CA 1
ATOM 782 C C . ALA A 1 98 ? -5.319 -9.779 0.889 1.00 95.94 98 ALA A C 1
ATOM 784 O O . ALA A 1 98 ? -6.431 -9.269 0.768 1.00 95.94 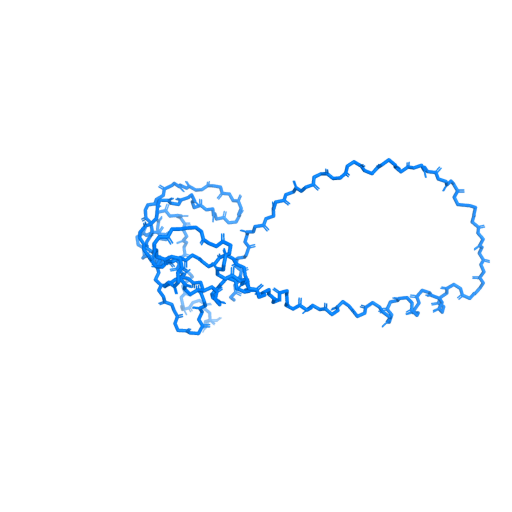98 ALA A O 1
ATOM 785 N N . PHE A 1 99 ? -4.307 -9.474 0.089 1.00 96.44 99 PHE A N 1
ATOM 786 C CA . PHE A 1 99 ? -4.386 -8.630 -1.092 1.00 96.44 99 PHE A CA 1
ATOM 787 C C . PHE A 1 99 ? -4.317 -9.518 -2.331 1.00 96.44 99 PHE A C 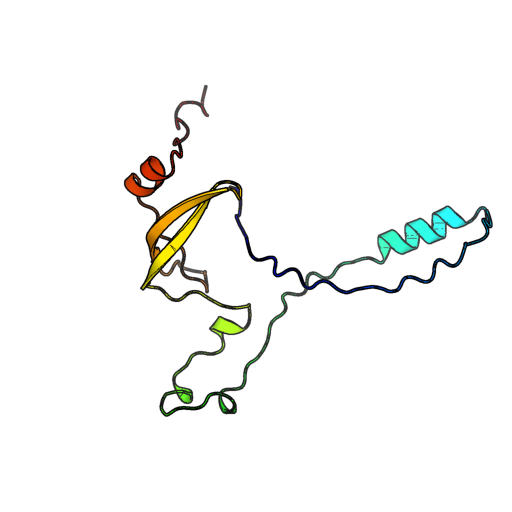1
ATOM 789 O O . PHE A 1 99 ? -3.422 -10.354 -2.455 1.00 96.44 99 PHE A O 1
ATOM 796 N N . VAL A 1 100 ? -5.272 -9.349 -3.240 1.00 95.25 100 VAL A N 1
ATOM 797 C CA . VAL A 1 100 ? -5.426 -10.186 -4.434 1.00 95.25 100 VAL A CA 1
ATOM 798 C C . VAL A 1 100 ? -5.352 -9.350 -5.702 1.00 95.25 100 VAL A C 1
ATOM 800 O O . VAL A 1 100 ? -5.730 -8.175 -5.720 1.00 95.25 100 VAL A O 1
ATOM 803 N N . THR A 1 101 ? -4.868 -9.963 -6.776 1.00 93.31 101 THR A N 1
ATOM 804 C CA . THR A 1 101 ? -4.896 -9.358 -8.107 1.00 93.31 101 THR A CA 1
ATOM 805 C C . THR A 1 101 ? -6.341 -9.248 -8.588 1.00 93.31 101 THR A C 1
ATOM 807 O O . THR A 1 101 ? -7.110 -10.200 -8.472 1.00 93.31 101 THR A O 1
ATOM 810 N N . VAL A 1 102 ? -6.705 -8.092 -9.141 1.00 92.00 102 VAL A N 1
ATOM 811 C CA . VAL A 1 102 ? -8.012 -7.856 -9.765 1.00 92.00 102 VAL A CA 1
ATOM 812 C C . VAL A 1 102 ? -7.776 -7.463 -11.215 1.00 92.00 102 VAL A C 1
ATOM 814 O O . VAL A 1 102 ? -6.943 -6.596 -11.488 1.00 92.00 102 VAL A O 1
ATOM 817 N N . GLU A 1 103 ? -8.494 -8.095 -12.142 1.00 90.94 103 GLU A N 1
ATOM 818 C CA . GLU A 1 103 ? -8.349 -7.819 -13.573 1.00 90.94 103 GLU A CA 1
ATOM 819 C C . GLU A 1 103 ? -8.525 -6.324 -13.883 1.00 90.94 103 GLU A C 1
ATOM 821 O O . GLU A 1 103 ? -9.397 -5.640 -13.340 1.00 90.94 103 GLU A O 1
ATOM 826 N N . GLY A 1 104 ? -7.642 -5.793 -14.733 1.00 87.19 104 GLY A N 1
ATOM 827 C CA . GLY A 1 104 ? -7.631 -4.376 -15.102 1.00 87.19 104 GLY A CA 1
ATOM 828 C C . GLY A 1 104 ? -7.100 -3.420 -14.024 1.00 87.19 104 GLY A C 1
ATOM 829 O O . GLY A 1 104 ? -7.189 -2.203 -14.201 1.00 87.19 104 GLY A O 1
ATOM 830 N N . LYS A 1 105 ? -6.547 -3.916 -12.907 1.00 86.00 105 LYS A N 1
ATOM 831 C CA . LYS A 1 105 ? -5.919 -3.092 -11.860 1.00 86.00 105 LYS A CA 1
ATOM 832 C C . LYS A 1 105 ? -4.453 -3.476 -11.658 1.00 86.00 105 LYS A C 1
ATOM 834 O O . LYS A 1 105 ? -4.139 -4.633 -11.410 1.00 86.00 105 LYS A O 1
ATOM 839 N N . LYS A 1 106 ? -3.560 -2.477 -11.695 1.00 84.12 106 LYS A N 1
ATOM 840 C CA . LYS A 1 106 ? -2.123 -2.640 -11.390 1.00 84.12 106 LYS A CA 1
ATOM 841 C C . LYS A 1 106 ? -1.852 -2.902 -9.899 1.00 84.12 106 LYS A C 1
ATOM 843 O O . LYS A 1 106 ? -0.882 -3.572 -9.554 1.00 84.12 106 LYS A O 1
ATOM 848 N N . ASN A 1 107 ? -2.715 -2.383 -9.023 1.00 87.44 107 ASN A N 1
ATOM 849 C CA . ASN A 1 107 ? -2.613 -2.549 -7.572 1.00 87.44 107 ASN A CA 1
ATOM 850 C C . ASN A 1 107 ? -3.436 -3.755 -7.124 1.00 87.44 107 ASN A C 1
ATOM 852 O O . ASN A 1 107 ? -4.617 -3.851 -7.475 1.00 87.44 107 ASN A O 1
ATOM 856 N N . ALA A 1 108 ? -2.850 -4.617 -6.293 1.00 91.81 108 ALA A N 1
ATOM 857 C CA . ALA A 1 108 ? -3.623 -5.621 -5.581 1.00 91.81 108 ALA A CA 1
ATOM 858 C C . ALA A 1 108 ? -4.650 -4.943 -4.658 1.00 91.81 108 ALA A C 1
ATOM 860 O O . ALA A 1 108 ? -4.397 -3.873 -4.096 1.00 91.81 108 ALA A O 1
ATOM 861 N N . GLN A 1 109 ? -5.819 -5.558 -4.512 1.00 94.00 109 GLN A N 1
ATOM 862 C CA . GLN A 1 109 ? -6.900 -5.050 -3.672 1.00 94.00 109 GLN A CA 1
ATOM 863 C C . GLN A 1 109 ? -7.064 -5.906 -2.422 1.00 94.00 109 GLN A C 1
ATOM 865 O O . GLN A 1 109 ? -6.929 -7.126 -2.482 1.00 94.00 109 GLN A O 1
ATOM 870 N N . ALA A 1 110 ? -7.396 -5.265 -1.301 1.00 95.00 110 ALA A N 1
ATOM 871 C CA . ALA A 1 110 ? -7.713 -5.954 -0.059 1.00 95.00 110 ALA A CA 1
ATOM 872 C C . ALA A 1 110 ? -8.969 -6.828 -0.229 1.00 95.00 110 ALA A C 1
ATOM 874 O O . ALA A 1 110 ? -10.038 -6.342 -0.599 1.00 95.00 110 ALA A O 1
ATOM 875 N N . CYS A 1 111 ? -8.845 -8.115 0.071 1.00 94.94 111 CYS A N 1
ATOM 876 C CA . CYS A 1 111 ? -9.932 -9.081 0.057 1.00 94.94 111 CYS A CA 1
ATOM 877 C C . CYS A 1 111 ? -10.596 -9.113 1.439 1.00 94.94 111 CYS A C 1
ATOM 879 O O . CYS A 1 111 ? -10.087 -9.719 2.386 1.00 94.94 111 CYS A O 1
ATOM 881 N N . LEU A 1 112 ? -11.725 -8.414 1.575 1.00 94.12 112 LEU A N 1
ATOM 882 C CA . LEU A 1 112 ? -12.483 -8.354 2.823 1.00 94.12 112 LEU A CA 1
ATOM 883 C C . LEU A 1 112 ? -13.545 -9.454 2.869 1.00 94.12 112 LEU A C 1
ATOM 885 O O . LEU A 1 112 ? -14.374 -9.574 1.971 1.00 94.12 112 LEU A O 1
ATOM 889 N N . THR A 1 113 ? -13.540 -10.238 3.947 1.00 91.81 113 THR A N 1
ATOM 890 C CA . THR A 1 113 ? -14.575 -11.246 4.210 1.00 91.81 113 THR A CA 1
ATOM 891 C C . THR A 1 113 ? -15.736 -10.649 5.006 1.00 91.81 113 THR A C 1
ATOM 893 O O . THR A 1 113 ? -15.584 -9.615 5.656 1.00 91.81 113 THR A O 1
ATOM 896 N N . LEU A 1 114 ? -16.885 -11.335 5.041 1.00 90.44 114 LEU A N 1
ATOM 897 C CA . LEU A 1 114 ? -18.014 -10.930 5.890 1.00 90.44 114 LEU A CA 1
ATOM 898 C C . LEU A 1 114 ? -17.617 -10.833 7.372 1.00 90.44 114 LEU A C 1
ATOM 900 O O . LEU A 1 114 ? -18.017 -9.902 8.065 1.00 90.44 114 LEU A O 1
ATOM 904 N N . LYS A 1 115 ? -16.765 -11.752 7.844 1.00 89.81 115 LYS A N 1
ATOM 905 C CA . LYS A 1 115 ? -16.214 -11.711 9.203 1.00 89.81 115 LYS A CA 1
ATOM 906 C C . LYS A 1 115 ? -15.445 -10.413 9.458 1.00 89.81 115 LYS A C 1
ATOM 908 O O . LYS A 1 115 ? -15.619 -9.824 10.520 1.00 89.81 115 LYS A O 1
ATOM 913 N N . ASN A 1 116 ? -14.644 -9.959 8.493 1.00 91.00 116 ASN A N 1
ATOM 914 C CA . ASN A 1 116 ? -13.901 -8.703 8.616 1.00 91.00 116 ASN A CA 1
ATOM 915 C C . ASN A 1 116 ? -14.872 -7.519 8.745 1.00 91.00 116 ASN A C 1
ATOM 917 O O . ASN A 1 116 ? -14.713 -6.697 9.638 1.00 91.00 116 ASN A O 1
ATOM 921 N N . LEU A 1 117 ? -15.923 -7.465 7.916 1.00 91.50 117 LEU A N 1
ATOM 922 C CA . LEU A 1 117 ? -16.920 -6.385 7.970 1.00 91.50 117 LEU A CA 1
ATOM 923 C C . LEU A 1 117 ? -17.619 -6.304 9.334 1.00 91.50 117 LEU A C 1
ATOM 925 O O . LEU A 1 117 ? -17.730 -5.217 9.900 1.00 91.50 117 LEU A O 1
ATOM 929 N N . LEU A 1 118 ? -18.022 -7.452 9.885 1.00 89.56 118 LEU A N 1
ATOM 930 C CA . LEU A 1 118 ? -18.632 -7.526 11.215 1.00 89.56 118 LEU A CA 1
ATOM 931 C C . LEU A 1 118 ? -17.658 -7.079 12.314 1.00 89.56 118 LEU A C 1
ATOM 933 O O . LEU A 1 118 ? -18.047 -6.330 13.204 1.00 89.56 118 LEU A O 1
ATOM 937 N N . GLN A 1 119 ? -16.383 -7.476 12.231 1.00 90.12 119 GLN A N 1
ATOM 938 C CA . GLN A 1 119 ? -15.339 -7.028 13.164 1.00 90.12 119 GLN A CA 1
ATOM 939 C C . GLN A 1 119 ? -15.082 -5.519 13.086 1.00 90.12 119 GLN A C 1
ATOM 941 O O . GLN A 1 119 ? -14.715 -4.901 14.083 1.00 90.12 119 GLN A O 1
ATOM 946 N N . PHE A 1 120 ? -15.293 -4.916 11.917 1.00 91.19 120 PHE A N 1
ATOM 947 C CA . PHE A 1 120 ? -15.162 -3.475 11.716 1.00 91.19 120 PHE A CA 1
ATOM 948 C C . PHE A 1 120 ? -16.444 -2.705 12.051 1.00 91.19 120 PHE A C 1
ATOM 950 O O . PHE A 1 120 ? -16.478 -1.492 11.862 1.00 91.19 120 PHE A O 1
ATOM 957 N N . HIS A 1 121 ? -17.480 -3.384 12.560 1.00 87.56 121 HIS A N 1
ATOM 958 C CA . HIS A 1 121 ? -18.791 -2.808 12.868 1.00 87.56 121 HIS A CA 1
ATOM 959 C C . HIS A 1 121 ? -19.457 -2.146 11.645 1.00 87.56 121 HIS A C 1
ATOM 961 O O . HIS A 1 121 ? -20.160 -1.143 11.767 1.00 87.56 121 HIS A O 1
ATOM 967 N N . ILE A 1 122 ? -19.228 -2.700 10.449 1.00 88.88 122 ILE A N 1
ATOM 968 C CA . ILE A 1 122 ? -19.839 -2.238 9.200 1.00 88.88 122 ILE A CA 1
ATOM 969 C C . ILE A 1 122 ? -21.119 -3.036 8.959 1.00 88.88 122 ILE A C 1
ATOM 971 O O . ILE A 1 122 ? -21.074 -4.237 8.691 1.00 88.88 122 ILE A O 1
ATOM 975 N N . ASN A 1 123 ? -22.259 -2.351 9.001 1.00 84.81 123 ASN A N 1
ATOM 976 C CA . ASN A 1 123 ? -23.544 -2.944 8.647 1.00 84.81 123 ASN A CA 1
ATOM 977 C C . ASN A 1 123 ? -23.677 -3.027 7.122 1.00 84.81 123 ASN A C 1
ATOM 979 O O . ASN A 1 123 ? -23.440 -2.041 6.419 1.00 84.81 123 ASN A O 1
ATOM 983 N N . GLN A 1 124 ? -24.081 -4.187 6.603 1.00 76.50 124 GLN A N 1
ATOM 984 C CA . GLN A 1 124 ? -24.508 -4.275 5.211 1.00 76.50 124 GLN A CA 1
ATOM 985 C C . GLN A 1 124 ? -25.889 -3.624 5.078 1.00 76.50 124 GLN A C 1
ATOM 987 O O . GLN A 1 124 ? -26.765 -3.910 5.895 1.00 76.50 124 GLN A O 1
ATOM 992 N N . PRO A 1 125 ? -26.096 -2.738 4.091 1.00 74.88 125 PRO A N 1
ATOM 993 C CA . PRO A 1 125 ? -27.422 -2.203 3.837 1.00 74.88 125 PRO A CA 1
ATOM 994 C C . PRO A 1 125 ? -28.356 -3.344 3.426 1.00 74.88 125 PRO A C 1
ATOM 996 O O . PRO A 1 125 ? -27.975 -4.196 2.618 1.00 74.88 125 PRO A O 1
ATOM 999 N N . ASP A 1 126 ? -29.578 -3.340 3.958 1.00 75.56 126 ASP A N 1
ATOM 1000 C CA . ASP A 1 126 ? -30.616 -4.262 3.513 1.00 75.56 126 ASP A CA 1
ATOM 1001 C C . ASP A 1 126 ? -30.892 -4.016 2.030 1.00 75.56 126 ASP A C 1
ATOM 1003 O O . ASP A 1 126 ? -31.440 -2.987 1.635 1.00 75.56 126 ASP A O 1
ATOM 1007 N N . ILE A 1 127 ? -30.536 -4.988 1.191 1.00 68.06 127 ILE A N 1
ATOM 1008 C CA . ILE A 1 127 ? -30.764 -4.939 -0.261 1.00 68.06 127 ILE A CA 1
ATOM 1009 C C . ILE A 1 127 ? -32.257 -4.845 -0.628 1.00 68.06 127 ILE A C 1
ATOM 1011 O O . ILE A 1 127 ? -32.594 -4.492 -1.755 1.00 68.06 127 ILE A O 1
ATOM 1015 N N . ASN A 1 128 ? -33.149 -5.102 0.333 1.00 65.50 128 ASN A N 1
ATOM 1016 C CA . ASN A 1 128 ? -34.597 -4.963 0.188 1.00 65.50 128 ASN A CA 1
ATOM 1017 C C . ASN A 1 128 ? -35.109 -3.545 0.506 1.00 65.50 128 ASN A C 1
ATOM 1019 O O . ASN A 1 128 ? -36.220 -3.209 0.114 1.00 65.50 128 ASN A O 1
ATOM 1023 N N . ALA A 1 129 ? -34.316 -2.698 1.174 1.00 59.78 129 ALA A N 1
ATOM 1024 C CA . ALA A 1 129 ? -34.709 -1.330 1.527 1.00 59.78 129 ALA A CA 1
ATOM 1025 C C . ALA A 1 129 ? -34.531 -0.322 0.374 1.00 59.78 129 ALA A C 1
ATOM 1027 O O . ALA A 1 129 ? -35.016 0.799 0.461 1.00 59.78 129 ALA A O 1
ATOM 1028 N N . ALA A 1 130 ? -33.844 -0.706 -0.709 1.00 57.44 130 ALA A N 1
ATOM 1029 C CA . ALA A 1 130 ? -33.647 0.139 -1.892 1.00 57.44 130 ALA A CA 1
ATOM 1030 C C . ALA A 1 130 ? -34.754 -0.011 -2.959 1.00 57.44 130 ALA A C 1
ATOM 1032 O O . ALA A 1 130 ? -34.704 0.679 -3.973 1.00 57.44 130 ALA A O 1
ATOM 1033 N N . ASN A 1 131 ? -35.730 -0.903 -2.737 1.00 51.50 131 ASN A N 1
ATOM 1034 C CA . ASN A 1 131 ? -36.837 -1.188 -3.661 1.00 51.50 131 ASN A CA 1
ATOM 1035 C C . ASN A 1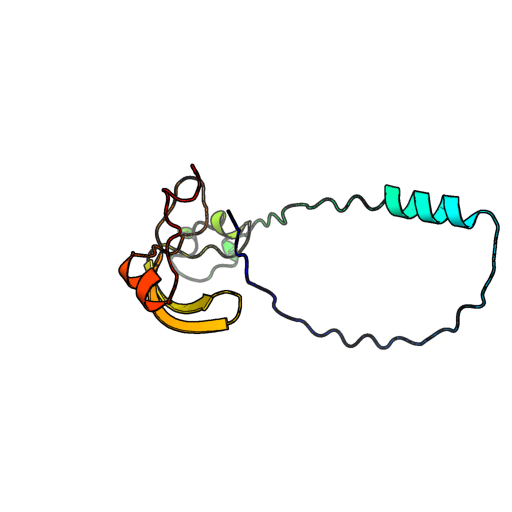 131 ? -38.229 -0.972 -3.024 1.00 51.50 131 ASN A C 1
ATOM 1037 O O . ASN A 1 131 ? -39.207 -1.532 -3.520 1.00 51.50 131 ASN A O 1
ATOM 1041 N N . ALA A 1 132 ? -38.315 -0.212 -1.926 1.00 46.62 132 ALA A N 1
ATOM 1042 C CA . ALA A 1 132 ? -39.565 0.143 -1.246 1.00 46.62 132 ALA A CA 1
ATOM 1043 C C . ALA A 1 132 ? -39.884 1.633 -1.416 1.00 46.62 132 ALA A C 1
ATOM 1045 O O . ALA A 1 132 ? -38.935 2.445 -1.325 1.00 46.62 132 ALA A O 1
#

pLDDT: mean 73.96, std 19.93, range [32.44, 96.56]

Foldseek 3Di:
DDDDDDDDDDDDDPDPDPDDDDDDDDDPCVVVVVVVVVVPPPPPPPQQFDDDDLVPPDDPCSVVDDCNLPRRHDAADFDWDFDFDDDPNHTQDTDTWTFADDPPDSHTHTDDDPVNCVSSVHDDPDPVVVVD

Radius of gyration: 24.16 Å; chains: 1; bounding box: 61×62×33 Å

Secondary structure (DSSP, 8-state):
---------------------------TTHHHHHHHHHHH-------------GGG--STTGGGS--GGGTTS-PPPSEEEEEEEEETTEEEEEEEEEEE--TT-SS-EE---HHHHHHTT-PPP-TTTT--

Sequence (132 aa):
MPLYKVFKTTRSRKQNVNKKTTTNYHYPFTHIATFCALLYSSSALSAEHVEYDNTFLMGRDASNIDLSRYSEGNPTLPGLYDVSVYINDQPVTNQSIAFVTVEGKKNAQACLTLKNLLQFHINQPDINAANA

InterPro domains:
  IPR000015 Outer membrane usher protein [PTHR30451] (32-129)
  IPR025885 PapC, N-terminal domain [PF13954] (51-129)
  IPR037224 PapC, N-terminal domain superfamily [G3DSA:3.10.20.410] (49-132)
  IPR037224 PapC, N-terminal domain superfamily [SSF141729] (50-128)